Protein AF-C4K5V7-F1 (afdb_monomer_lite)

InterPro domains:
  IPR006315 Outer membrane autotransporter barrel domain [TIGR01414] (3-62)
  IPR036709 Autotransporter beta-domain superfamily [G3DSA:2.40.128.130] (1-77)

Foldseek 3Di:
DPPVCLQAPDPPDPDFDWDKDKDWDWDKDFPCDPPHGFKIKIKTKIKIWIWTWDDDPPDIDIPDIDMDIDMDMDMDGDDPDPPDD

Secondary structure (DSSP, 8-state):
--TTHHHHS-----S-EEEEEEEEEEEEEE-TTTS-TTEEEEEEEEEEEEEEEEEETTEEEEEEEEEEEEEEEEEEE--------

Structure (mmCIF, N/CA/C/O backbone):
data_AF-C4K5V7-F1
#
_entry.id   AF-C4K5V7-F1
#
loop_
_atom_site.group_PDB
_atom_site.id
_atom_site.type_symbol
_atom_site.label_atom_id
_atom_site.label_alt_id
_atom_site.label_comp_id
_atom_site.label_asym_id
_atom_site.label_entity_id
_atom_site.label_seq_id
_atom_site.pdbx_PDB_ins_code
_atom_site.Cartn_x
_atom_site.Cartn_y
_atom_site.Cartn_z
_atom_site.occupancy
_atom_site.B_iso_or_equiv
_atom_site.auth_seq_id
_atom_site.auth_comp_id
_atom_site.auth_asym_id
_atom_site.auth_atom_id
_atom_site.pdbx_PDB_model_num
ATOM 1 N N . MET A 1 1 ? 4.507 16.546 6.266 1.00 40.75 1 MET A N 1
ATOM 2 C CA . MET A 1 1 ? 3.342 15.964 6.975 1.00 40.75 1 MET A CA 1
ATOM 3 C C . MET A 1 1 ? 2.347 15.386 5.954 1.00 40.75 1 MET A C 1
ATOM 5 O O . MET A 1 1 ? 1.250 15.903 5.843 1.00 40.75 1 MET A O 1
ATOM 9 N N . ALA A 1 2 ? 2.725 14.358 5.175 1.00 47.06 2 ALA A N 1
ATOM 10 C CA . ALA A 1 2 ? 1.897 13.855 4.054 1.00 47.06 2 ALA A CA 1
ATOM 11 C C . ALA A 1 2 ? 1.776 12.314 3.956 1.00 47.06 2 ALA A C 1
ATOM 13 O O . ALA A 1 2 ? 0.826 11.811 3.370 1.00 47.06 2 ALA A O 1
ATOM 14 N N . GLN A 1 3 ? 2.663 11.539 4.596 1.00 57.59 3 GLN A N 1
ATOM 15 C CA . GLN A 1 3 ? 2.693 10.073 4.440 1.00 57.59 3 GLN A CA 1
ATOM 16 C C . GLN A 1 3 ? 1.444 9.336 4.952 1.00 57.59 3 GLN A C 1
ATOM 18 O O . GLN A 1 3 ? 1.126 8.260 4.452 1.00 57.59 3 GLN A O 1
ATOM 23 N N . ILE A 1 4 ? 0.739 9.876 5.954 1.00 53.91 4 ILE A N 1
ATOM 24 C CA . ILE A 1 4 ? -0.391 9.171 6.581 1.00 53.91 4 ILE A CA 1
ATOM 25 C C . ILE A 1 4 ? -1.699 9.357 5.803 1.00 53.91 4 ILE A C 1
ATOM 27 O O . ILE A 1 4 ? -2.442 8.393 5.639 1.00 53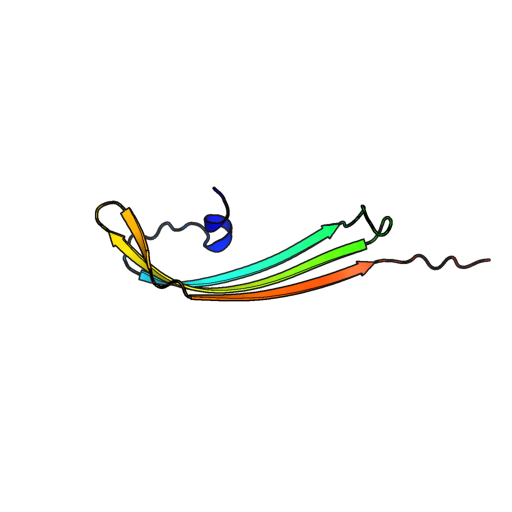.91 4 ILE A O 1
ATOM 31 N N . GLN A 1 5 ? -1.942 10.552 5.252 1.00 55.00 5 GLN A N 1
ATOM 32 C CA . GLN A 1 5 ? -3.120 10.832 4.419 1.00 55.00 5 GLN A CA 1
ATOM 33 C C . GLN A 1 5 ? -3.053 10.069 3.101 1.00 55.00 5 GLN A C 1
ATOM 35 O O . GLN A 1 5 ? -4.034 9.453 2.695 1.00 55.00 5 GLN A O 1
ATOM 40 N N . GLU A 1 6 ? -1.871 10.018 2.486 1.00 53.94 6 GLU A N 1
ATOM 41 C CA . GLU A 1 6 ? -1.655 9.195 1.300 1.00 53.94 6 GLU A CA 1
ATOM 42 C C . GLU A 1 6 ? -1.900 7.709 1.572 1.00 53.94 6 GLU A C 1
ATOM 44 O O . GLU A 1 6 ? -2.193 6.970 0.636 1.00 53.94 6 GLU A O 1
ATOM 49 N N . ARG A 1 7 ? -1.731 7.237 2.814 1.00 54.56 7 ARG A N 1
ATOM 50 C CA . ARG A 1 7 ? -1.912 5.825 3.173 1.00 54.56 7 ARG A CA 1
ATOM 51 C C . ARG A 1 7 ? -3.358 5.471 3.523 1.00 54.56 7 ARG A C 1
ATOM 53 O O . ARG A 1 7 ? -3.776 4.370 3.191 1.00 54.56 7 ARG A O 1
ATOM 60 N N . MET A 1 8 ? -4.081 6.367 4.196 1.00 55.28 8 MET A N 1
ATOM 61 C CA . MET A 1 8 ? -5.333 6.039 4.898 1.00 55.28 8 MET A CA 1
ATOM 62 C C . MET A 1 8 ? -6.568 6.804 4.389 1.00 55.28 8 MET A C 1
ATOM 64 O O . MET A 1 8 ? -7.667 6.532 4.863 1.00 55.28 8 MET A O 1
ATOM 68 N N . SER A 1 9 ? -6.430 7.732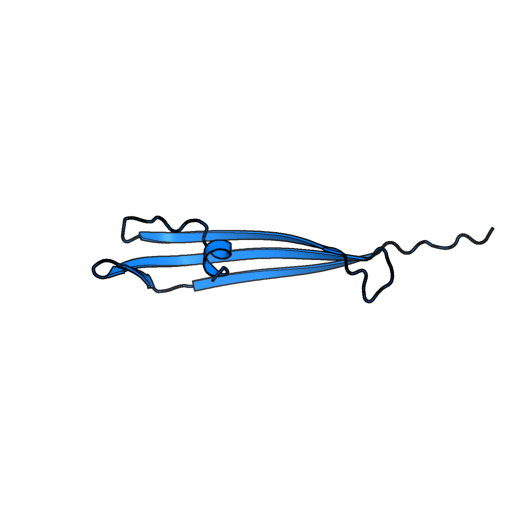 3.429 1.00 59.84 9 SER A N 1
ATOM 69 C CA . SER A 1 9 ? -7.501 8.686 3.072 1.00 59.84 9 SER A CA 1
ATOM 70 C C . SER A 1 9 ? -7.931 9.566 4.271 1.00 59.84 9 SER A C 1
ATOM 72 O O . SER A 1 9 ? -7.256 9.579 5.304 1.00 59.84 9 SER A O 1
ATOM 74 N N . GLU A 1 10 ? -8.992 10.380 4.146 1.00 58.34 10 GLU A N 1
ATOM 75 C CA . GLU A 1 10 ? -9.499 11.203 5.262 1.00 58.34 10 GLU A CA 1
ATOM 76 C C . GLU A 1 10 ? -9.902 10.337 6.471 1.00 58.34 10 GLU A C 1
ATOM 78 O O . GLU A 1 10 ? -10.920 9.651 6.464 1.00 58.34 10 GLU A O 1
ATOM 83 N N . THR A 1 11 ? -9.151 10.436 7.567 1.00 57.62 11 THR A N 1
ATOM 84 C CA . THR A 1 11 ? -9.428 9.751 8.840 1.00 57.62 11 THR A CA 1
ATOM 85 C C . THR A 1 11 ? -10.453 10.504 9.702 1.00 57.62 11 THR A C 1
ATOM 87 O O . THR A 1 11 ? -10.254 10.676 10.908 1.00 57.62 11 THR A O 1
ATOM 90 N N . ARG A 1 12 ? -11.553 11.010 9.121 1.00 52.75 12 ARG A N 1
ATOM 91 C CA . ARG A 1 12 ? -12.676 11.554 9.913 1.00 52.75 12 ARG A CA 1
ATOM 92 C C . ARG A 1 12 ? -13.501 10.395 10.483 1.00 52.75 12 ARG A C 1
ATOM 94 O O . ARG A 1 12 ? -14.593 10.109 10.009 1.00 52.75 12 ARG A O 1
ATOM 101 N N . GLN A 1 13 ? -12.985 9.732 11.513 1.00 55.81 13 GLN A N 1
ATOM 102 C CA . GLN A 1 13 ? -13.723 8.704 12.250 1.00 55.81 13 GLN A CA 1
ATOM 103 C C . GLN A 1 13 ? -14.118 9.230 13.636 1.00 55.81 13 GLN A C 1
ATOM 105 O O . GLN A 1 13 ? -13.284 9.686 14.415 1.00 55.81 13 GLN A O 1
ATOM 110 N N . ALA A 1 14 ? -15.425 9.222 13.918 1.00 52.59 14 ALA A N 1
ATOM 111 C CA . ALA A 1 14 ? -16.026 9.746 15.149 1.00 52.59 14 ALA A CA 1
ATOM 112 C C . ALA A 1 14 ? -16.197 8.684 16.256 1.00 52.59 14 ALA A C 1
ATOM 114 O O . ALA A 1 14 ? -16.739 8.983 17.324 1.00 52.59 14 ALA A O 1
ATOM 115 N N . LYS A 1 15 ? -15.774 7.440 16.010 1.00 55.62 15 LYS A N 1
ATOM 116 C CA . LYS A 1 15 ? -15.996 6.296 16.897 1.00 55.62 15 LYS A CA 1
ATOM 117 C C . LYS A 1 15 ? -14.747 5.434 17.008 1.00 55.62 15 LYS A C 1
ATOM 119 O O . LYS A 1 15 ? -13.912 5.415 16.113 1.00 55.62 15 LYS A O 1
ATOM 124 N N . THR A 1 16 ? -14.639 4.757 18.148 1.00 58.72 16 THR A N 1
ATOM 125 C CA . THR A 1 16 ? -13.650 3.704 18.351 1.00 58.72 16 THR A CA 1
ATOM 126 C C . THR A 1 16 ? -14.013 2.531 17.447 1.00 58.72 16 THR A C 1
ATOM 128 O O . THR A 1 16 ? -15.046 1.908 17.684 1.00 58.72 16 THR A O 1
ATOM 131 N N . GLU A 1 17 ? -13.229 2.270 16.405 1.00 69.31 17 GLU A N 1
ATOM 132 C CA . GLU A 1 17 ? -13.558 1.283 15.371 1.00 69.31 17 GLU A CA 1
ATOM 133 C C . GLU A 1 17 ? -12.305 0.514 14.942 1.00 69.31 17 GLU A C 1
ATOM 135 O O . GLU A 1 17 ? -11.247 1.102 14.689 1.00 69.31 17 GLU A O 1
ATOM 140 N N . ASP A 1 18 ? -12.444 -0.809 14.853 1.00 77.00 18 ASP A N 1
ATOM 141 C CA . ASP A 1 18 ? -11.507 -1.659 14.126 1.00 77.00 18 ASP A CA 1
ATOM 142 C C . ASP A 1 18 ? -11.735 -1.428 12.630 1.00 77.00 18 ASP A C 1
ATOM 144 O O . ASP A 1 18 ? -12.840 -1.616 12.119 1.00 77.00 18 ASP A O 1
ATOM 148 N N . THR A 1 19 ? -10.699 -0.982 11.926 1.00 78.12 19 THR A N 1
ATOM 149 C CA . THR A 1 19 ? -10.755 -0.632 10.507 1.00 78.12 19 THR A CA 1
ATOM 150 C C . THR A 1 19 ? -9.800 -1.515 9.717 1.00 78.12 19 THR A C 1
ATOM 152 O O . THR A 1 19 ? -8.658 -1.748 10.111 1.00 78.12 19 THR A O 1
ATOM 155 N N . VAL A 1 20 ? -10.265 -1.982 8.559 1.00 81.56 20 VAL A N 1
ATOM 156 C CA . VAL A 1 20 ? -9.422 -2.597 7.530 1.00 81.56 20 VAL A CA 1
ATOM 157 C C . VAL A 1 20 ? -9.323 -1.625 6.363 1.00 81.56 20 VAL A C 1
ATOM 159 O O . VAL A 1 20 ? -10.327 -1.045 5.950 1.00 81.56 20 VAL A O 1
ATOM 162 N N . TRP A 1 21 ? -8.123 -1.451 5.817 1.00 80.62 21 TRP A N 1
ATOM 163 C CA . TRP A 1 21 ? -7.878 -0.565 4.685 1.00 80.62 21 TRP A CA 1
ATOM 164 C C . TRP A 1 21 ? -7.024 -1.234 3.610 1.00 80.62 21 TRP A C 1
ATOM 166 O O . TRP A 1 21 ? -6.208 -2.121 3.873 1.00 80.62 21 TRP A O 1
ATOM 176 N N . VAL A 1 22 ? -7.223 -0.778 2.373 1.00 83.88 22 VAL A N 1
ATOM 177 C CA . VAL A 1 22 ? -6.480 -1.215 1.190 1.00 83.88 22 VAL A CA 1
ATOM 178 C C . VAL A 1 22 ? -6.026 0.018 0.418 1.00 83.88 22 VAL A C 1
ATOM 180 O O . VAL A 1 22 ? -6.832 0.900 0.128 1.00 83.88 22 VAL A O 1
ATOM 183 N N . LYS A 1 23 ? -4.746 0.064 0.047 1.00 84.81 23 LYS A N 1
ATOM 184 C CA . LYS A 1 23 ? -4.180 1.070 -0.855 1.00 84.81 23 LYS A CA 1
ATOM 185 C C . LYS A 1 23 ? -3.592 0.393 -2.085 1.00 84.81 23 LYS A C 1
ATOM 187 O O . LYS A 1 23 ? -2.729 -0.474 -1.970 1.00 84.81 23 LYS A O 1
ATOM 192 N N . VAL A 1 24 ? -4.020 0.850 -3.257 1.00 86.50 24 VAL A N 1
ATOM 193 C CA . VAL A 1 24 ? -3.455 0.459 -4.552 1.00 86.50 24 VAL A CA 1
ATOM 194 C C . VAL A 1 24 ? -2.580 1.600 -5.067 1.00 86.50 24 VAL A C 1
ATOM 196 O O . VAL A 1 24 ? -2.996 2.756 -5.069 1.00 86.50 24 VAL A O 1
ATOM 199 N N . MET A 1 25 ? -1.367 1.276 -5.501 1.00 86.62 25 MET A N 1
ATOM 200 C CA . MET A 1 25 ? -0.421 2.189 -6.137 1.00 86.62 25 MET A CA 1
ATOM 201 C C . MET A 1 25 ? -0.210 1.745 -7.586 1.00 86.62 25 MET A C 1
ATOM 203 O O . MET A 1 25 ? 0.097 0.579 -7.837 1.00 86.62 25 MET A O 1
ATOM 207 N N . ASN A 1 26 ? -0.358 2.669 -8.534 1.00 88.12 26 ASN A N 1
ATOM 208 C CA . ASN A 1 26 ? 0.006 2.469 -9.936 1.00 88.12 26 ASN A CA 1
ATOM 209 C C . ASN A 1 26 ? 0.668 3.748 -10.442 1.00 88.12 26 ASN A C 1
ATOM 211 O O . ASN A 1 26 ? -0.013 4.722 -10.753 1.00 88.12 26 ASN A O 1
ATOM 215 N N . GLU A 1 27 ? 1.994 3.755 -10.470 1.00 85.31 27 GLU A N 1
ATOM 216 C CA . GLU A 1 27 ? 2.772 4.922 -10.864 1.00 85.31 27 GLU A CA 1
ATOM 217 C C . GLU A 1 27 ? 3.636 4.614 -12.080 1.00 85.31 27 GLU A C 1
ATOM 219 O O . GLU A 1 27 ? 4.180 3.515 -12.241 1.00 85.31 27 GLU A O 1
ATOM 224 N N . ARG A 1 28 ? 3.785 5.624 -12.935 1.00 83.62 28 ARG A N 1
ATOM 225 C CA . ARG A 1 28 ? 4.658 5.594 -14.101 1.00 83.62 28 ARG A CA 1
ATOM 226 C C . ARG A 1 28 ? 5.589 6.795 -14.038 1.00 83.62 28 ARG A C 1
ATOM 228 O O . ARG A 1 28 ? 5.122 7.928 -14.007 1.00 83.62 28 ARG A O 1
ATOM 235 N N . HIS A 1 29 ? 6.888 6.529 -14.073 1.00 82.12 29 HIS A N 1
ATOM 236 C CA . HIS A 1 29 ? 7.938 7.542 -14.017 1.00 82.12 29 HIS A CA 1
ATOM 237 C C . HIS A 1 29 ? 8.794 7.489 -15.279 1.00 82.12 29 HIS A C 1
ATOM 239 O O . HIS A 1 29 ? 9.186 6.409 -15.734 1.00 82.12 29 HIS A O 1
ATOM 245 N N . ASN A 1 30 ? 9.108 8.655 -15.840 1.00 76.56 30 ASN A N 1
ATOM 246 C CA . ASN A 1 30 ? 10.017 8.769 -16.980 1.00 76.56 30 ASN A CA 1
ATOM 247 C C . ASN A 1 30 ? 11.436 8.747 -16.429 1.00 76.56 30 ASN A C 1
ATOM 249 O O . ASN A 1 30 ? 11.835 9.681 -15.733 1.00 76.56 30 ASN A O 1
ATOM 253 N N . ILE A 1 31 ? 12.220 7.721 -16.753 1.00 72.69 31 ILE A N 1
ATOM 254 C CA . ILE A 1 31 ? 13.638 7.711 -16.383 1.00 72.69 31 ILE A CA 1
ATOM 255 C C . ILE A 1 31 ? 14.435 8.235 -17.579 1.00 72.69 31 ILE A C 1
ATOM 257 O O . ILE A 1 31 ? 15.060 7.473 -18.306 1.00 72.69 31 ILE A O 1
ATOM 261 N N . SER A 1 32 ? 14.404 9.553 -17.791 1.00 63.78 32 SER A N 1
ATOM 262 C CA . SER A 1 32 ? 15.185 10.211 -18.856 1.00 63.78 32 SER A CA 1
ATOM 263 C C . SER A 1 32 ? 16.693 10.257 -18.533 1.00 63.78 32 SER A C 1
ATOM 265 O O . SER A 1 32 ? 17.527 10.321 -19.427 1.00 63.78 32 SER A O 1
ATOM 267 N N . GLN A 1 33 ? 17.086 10.139 -17.258 1.00 58.22 33 GLN A N 1
ATOM 268 C CA . GLN A 1 33 ? 18.424 10.568 -16.826 1.00 58.22 33 GLN A CA 1
ATOM 269 C C . GLN A 1 33 ? 19.536 9.498 -16.804 1.00 58.22 33 GLN A C 1
ATOM 271 O O . GLN A 1 33 ? 20.682 9.857 -16.551 1.00 58.22 33 GLN A O 1
ATOM 276 N N . LYS A 1 34 ?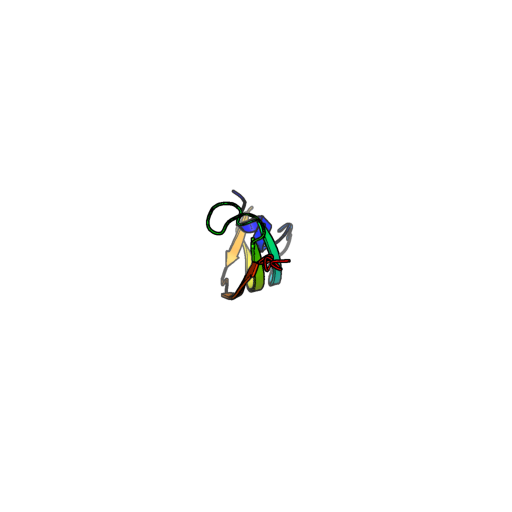 19.267 8.204 -17.051 1.00 55.84 34 LYS A N 1
ATOM 277 C CA . LYS A 1 34 ? 20.324 7.157 -16.996 1.00 55.84 34 LYS A CA 1
ATOM 278 C C . LYS A 1 34 ? 20.387 6.168 -18.165 1.00 55.84 34 LYS A C 1
ATOM 280 O O . LYS A 1 34 ? 21.374 5.447 -18.256 1.00 55.84 34 LYS A O 1
ATOM 285 N N . ALA A 1 35 ? 19.392 6.124 -19.051 1.00 54.41 35 ALA A N 1
ATOM 286 C CA . ALA A 1 35 ? 19.317 5.103 -20.106 1.00 54.41 35 ALA A CA 1
ATOM 287 C C . ALA A 1 35 ? 19.143 5.668 -21.531 1.00 54.41 35 ALA A C 1
ATOM 289 O O . ALA A 1 35 ? 19.008 4.899 -22.480 1.00 54.41 35 ALA A O 1
ATOM 290 N N . GLY A 1 36 ? 19.185 6.995 -21.697 1.00 55.53 36 GLY A N 1
ATOM 291 C CA . GLY A 1 36 ? 18.740 7.660 -22.923 1.00 55.53 36 GLY A CA 1
ATOM 292 C C . GLY A 1 36 ? 17.220 7.835 -22.940 1.00 55.53 36 GLY A C 1
ATOM 293 O O . GLY A 1 36 ? 16.495 7.203 -22.169 1.00 55.53 36 GLY A O 1
ATOM 294 N N . ASP A 1 37 ? 16.726 8.735 -23.783 1.00 66.62 37 ASP A N 1
ATOM 295 C CA . ASP A 1 37 ? 15.292 8.998 -23.891 1.00 66.62 37 ASP A CA 1
ATOM 296 C C . ASP A 1 37 ? 14.516 7.737 -24.316 1.00 66.62 37 ASP A C 1
ATOM 298 O O . ASP A 1 37 ? 14.944 6.990 -25.196 1.00 66.62 37 ASP A O 1
ATOM 302 N N . GLY A 1 38 ? 13.355 7.500 -23.692 1.00 70.12 38 GLY A N 1
ATOM 303 C CA . GLY A 1 38 ? 12.436 6.414 -24.069 1.00 70.12 38 GLY A CA 1
ATOM 304 C C . GLY A 1 38 ? 12.272 5.264 -23.067 1.00 70.12 38 GLY A C 1
ATOM 305 O O . GLY A 1 38 ? 11.587 4.290 -23.393 1.00 70.12 38 GLY A O 1
ATOM 306 N N . TYR A 1 39 ? 12.841 5.366 -21.860 1.00 72.50 39 TYR A N 1
ATOM 307 C CA . TYR A 1 39 ? 12.639 4.397 -20.774 1.00 72.50 39 TYR A CA 1
ATOM 308 C C . TYR A 1 39 ? 11.599 4.858 -19.748 1.00 72.50 39 TYR A C 1
ATOM 310 O O . TYR A 1 39 ? 11.541 6.023 -19.346 1.00 72.50 39 TYR A O 1
ATOM 318 N N . TRP A 1 40 ? 10.804 3.898 -19.281 1.00 77.44 40 TRP A N 1
ATOM 319 C CA . TRP A 1 40 ? 9.738 4.093 -18.305 1.00 77.44 40 TRP A CA 1
ATOM 320 C C . TRP A 1 40 ? 9.906 3.101 -17.159 1.00 77.44 40 TRP A C 1
ATOM 322 O O . TRP A 1 40 ? 10.085 1.902 -17.389 1.00 77.44 40 TRP A O 1
ATOM 332 N N . LEU A 1 41 ? 9.800 3.604 -15.934 1.00 82.62 41 LEU A N 1
ATOM 333 C CA . LEU A 1 41 ? 9.606 2.797 -14.739 1.00 82.62 41 LEU A CA 1
ATOM 334 C C . LEU A 1 41 ? 8.122 2.722 -14.441 1.00 82.62 41 LEU A C 1
ATOM 336 O O . LEU A 1 41 ? 7.440 3.745 -14.389 1.00 82.62 41 LEU A O 1
ATOM 340 N N . ARG A 1 42 ? 7.639 1.511 -14.198 1.00 84.00 42 ARG A N 1
ATOM 341 C CA . ARG A 1 42 ? 6.314 1.281 -13.641 1.00 84.00 42 AR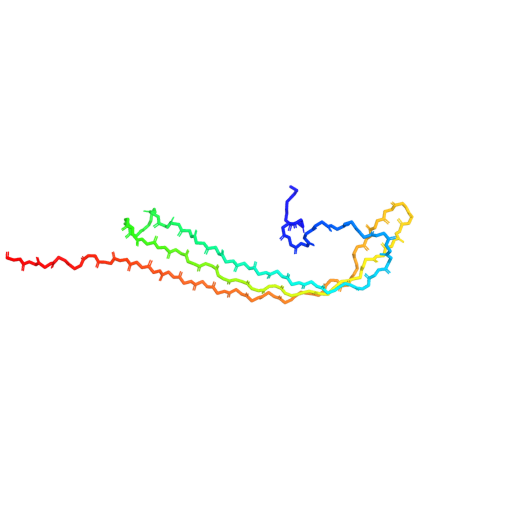G A CA 1
ATOM 342 C C . ARG A 1 42 ? 6.461 0.701 -12.244 1.00 84.00 42 ARG A C 1
ATOM 344 O O . ARG A 1 42 ? 7.162 -0.295 -12.065 1.00 84.00 42 ARG A O 1
ATOM 351 N N . LEU A 1 43 ? 5.799 1.328 -11.282 1.00 84.44 43 LEU A N 1
ATOM 352 C CA . LEU A 1 43 ? 5.689 0.861 -9.907 1.00 84.44 43 LEU A CA 1
ATOM 353 C C . LEU A 1 43 ? 4.234 0.471 -9.668 1.00 84.44 43 LEU A C 1
ATOM 355 O O . LEU A 1 43 ? 3.333 1.297 -9.816 1.00 84.44 43 LEU A O 1
ATOM 359 N N . ASN A 1 44 ? 4.000 -0.791 -9.322 1.00 86.94 44 ASN A N 1
ATOM 360 C CA . ASN A 1 44 ? 2.689 -1.248 -8.879 1.00 86.94 44 ASN A CA 1
ATOM 361 C C . ASN A 1 44 ? 2.813 -1.743 -7.441 1.00 86.94 44 ASN A C 1
ATOM 363 O O . ASN A 1 44 ? 3.745 -2.480 -7.113 1.00 86.94 44 ASN A O 1
ATOM 367 N N . GLY A 1 45 ? 1.872 -1.362 -6.589 1.00 85.75 45 GLY A N 1
ATOM 368 C CA . GLY A 1 45 ? 1.875 -1.757 -5.189 1.00 85.75 45 GLY A CA 1
ATOM 369 C C . GLY A 1 45 ? 0.474 -2.010 -4.664 1.00 85.75 45 GLY A C 1
ATOM 370 O O . GLY A 1 45 ? -0.480 -1.346 -5.066 1.00 85.75 45 GLY A O 1
ATOM 371 N N . LEU A 1 46 ? 0.370 -2.961 -3.747 1.00 85.94 46 LEU A N 1
ATOM 372 C CA . LEU A 1 46 ? -0.813 -3.206 -2.940 1.00 85.94 46 LEU A CA 1
ATOM 373 C C . LEU A 1 46 ? -0.385 -3.202 -1.474 1.00 85.94 46 LEU A C 1
ATOM 375 O O . LEU A 1 46 ? 0.508 -3.953 -1.078 1.00 85.94 46 LEU A O 1
ATOM 379 N N . SER A 1 47 ? -1.044 -2.374 -0.676 1.00 84.25 47 SER A N 1
ATOM 380 C CA . SER A 1 47 ? -0.891 -2.367 0.773 1.00 84.25 47 SER A CA 1
ATOM 381 C C . SER A 1 47 ? -2.232 -2.681 1.405 1.00 84.25 47 SER A C 1
ATOM 383 O O . SER A 1 47 ? -3.231 -2.044 1.079 1.00 84.25 47 SER A O 1
ATOM 385 N N . VAL A 1 48 ? -2.245 -3.641 2.316 1.00 85.12 48 VAL A N 1
ATOM 386 C CA . VAL A 1 48 ? -3.415 -3.979 3.125 1.00 85.12 48 VAL A CA 1
ATOM 387 C C . VAL A 1 48 ? -3.046 -3.846 4.590 1.00 85.12 48 VAL A C 1
ATOM 389 O O . VAL A 1 48 ? -1.930 -4.189 4.988 1.00 85.12 48 VAL A O 1
ATOM 392 N N . GLY A 1 49 ? -3.964 -3.331 5.393 1.00 84.81 49 GLY A N 1
ATOM 393 C CA . GLY A 1 49 ? -3.732 -3.162 6.815 1.00 84.81 49 GLY A CA 1
ATOM 394 C C . GLY A 1 49 ? -5.005 -3.260 7.627 1.00 84.81 49 GLY A C 1
ATOM 395 O O . GLY A 1 49 ? -6.106 -3.069 7.116 1.00 84.81 49 GLY A O 1
ATOM 396 N N . ALA A 1 50 ? -4.817 -3.574 8.900 1.00 84.06 50 ALA A N 1
ATOM 397 C CA . ALA A 1 50 ? -5.853 -3.517 9.911 1.00 84.06 50 ALA A CA 1
ATOM 398 C C . ALA A 1 50 ? -5.314 -2.738 11.110 1.00 84.06 50 ALA A C 1
ATOM 400 O O . ALA A 1 50 ? -4.171 -2.949 11.540 1.00 84.06 50 ALA A O 1
ATOM 401 N N . ASP A 1 51 ? -6.122 -1.825 11.628 1.00 83.75 51 ASP A N 1
ATOM 402 C CA . ASP A 1 51 ? -5.812 -1.068 12.827 1.00 83.75 51 ASP A CA 1
ATOM 403 C C . ASP A 1 51 ? -7.071 -0.741 13.632 1.00 83.75 51 ASP A C 1
ATOM 405 O O . ASP A 1 51 ? -8.192 -0.807 13.140 1.00 83.75 51 ASP A O 1
ATOM 409 N N . CYS A 1 52 ? -6.875 -0.448 14.915 1.00 81.56 52 CYS A N 1
ATOM 410 C CA . CYS A 1 52 ? -7.941 -0.035 15.813 1.00 81.56 52 CYS A CA 1
ATOM 411 C C . CYS A 1 52 ? -7.745 1.440 16.139 1.00 81.56 52 CYS A C 1
ATOM 413 O O . CYS A 1 52 ? -6.700 1.822 16.678 1.00 81.56 52 CYS A O 1
ATOM 415 N N . THR A 1 53 ? -8.731 2.280 15.846 1.00 79.38 53 THR A N 1
ATOM 416 C CA . THR A 1 53 ? -8.720 3.670 16.307 1.00 79.38 53 THR A CA 1
ATOM 417 C C . THR A 1 53 ? -9.464 3.740 17.629 1.00 79.38 53 THR A C 1
ATOM 419 O O . THR A 1 53 ? -10.631 3.387 17.687 1.00 79.38 53 THR A O 1
ATOM 422 N N . ILE A 1 54 ? -8.814 4.209 18.694 1.00 78.56 54 ILE A N 1
ATOM 423 C CA . ILE A 1 54 ? -9.419 4.436 20.011 1.00 78.56 54 ILE A CA 1
ATOM 424 C C . ILE A 1 54 ? -9.476 5.933 20.316 1.00 78.56 54 ILE A C 1
ATOM 426 O O . ILE A 1 54 ? -8.546 6.685 20.018 1.00 78.56 54 ILE A O 1
ATOM 430 N N . ARG A 1 55 ? -10.559 6.389 20.948 1.00 75.56 55 ARG A N 1
ATOM 431 C CA . ARG A 1 55 ? -10.644 7.762 21.462 1.00 75.56 55 ARG A CA 1
ATOM 432 C C . ARG A 1 55 ? -9.983 7.858 22.839 1.00 75.56 55 ARG A C 1
ATOM 434 O O . ARG A 1 55 ? -10.430 7.217 23.786 1.00 75.56 55 ARG A O 1
ATOM 441 N N . LEU A 1 56 ? -8.957 8.697 22.961 1.00 76.19 56 LEU A N 1
ATOM 442 C CA . LEU A 1 56 ? -8.275 9.006 24.219 1.00 76.19 56 LEU A CA 1
ATOM 443 C C . LEU A 1 56 ? -8.499 10.486 24.559 1.00 76.19 56 LEU A C 1
ATOM 445 O O . LEU A 1 56 ? -7.891 11.392 23.986 1.00 76.19 56 LEU A O 1
ATOM 449 N N . GLY A 1 57 ? -9.428 10.745 25.482 1.00 78.25 57 GLY A N 1
ATOM 450 C CA . GLY A 1 57 ? -9.831 12.104 25.851 1.00 78.25 57 GLY A CA 1
ATOM 451 C C . GLY A 1 57 ? -10.457 12.871 24.677 1.00 78.25 57 GLY A C 1
ATOM 452 O O . GLY A 1 57 ? -11.501 12.483 24.141 1.00 78.25 57 GLY A O 1
ATOM 453 N N . ARG A 1 58 ? -9.833 13.992 24.282 1.00 78.00 58 ARG A N 1
ATOM 454 C CA . ARG A 1 58 ? -10.251 14.800 23.117 1.00 78.00 58 ARG A CA 1
ATOM 455 C C . ARG A 1 58 ? -9.588 14.377 21.797 1.00 78.00 58 ARG A C 1
ATOM 457 O O . ARG A 1 58 ? -9.948 14.934 20.765 1.00 78.00 58 ARG A O 1
ATOM 464 N N . GLY A 1 59 ? -8.648 13.430 21.821 1.00 71.50 59 GLY A N 1
ATOM 465 C CA . GLY A 1 59 ? -7.927 12.954 20.639 1.00 71.50 59 GLY A CA 1
ATOM 466 C C . GLY A 1 59 ? -8.304 11.529 20.231 1.00 71.50 59 GLY A C 1
ATOM 467 O O . GLY A 1 59 ? -8.916 10.786 21.000 1.00 71.50 59 GLY A O 1
ATOM 468 N N . TYR A 1 60 ? -7.901 11.147 19.021 1.00 73.56 60 TYR A N 1
ATOM 469 C CA . TYR A 1 60 ? -7.956 9.771 18.525 1.00 73.56 60 TYR A CA 1
ATOM 470 C C . TYR A 1 60 ? -6.534 9.215 18.419 1.00 73.56 60 TYR A C 1
ATOM 472 O O . TYR A 1 60 ? -5.598 9.939 18.079 1.00 73.56 60 TYR A O 1
ATOM 480 N N . THR A 1 61 ? -6.357 7.939 18.739 1.00 74.62 61 THR A N 1
ATOM 481 C CA . THR A 1 61 ? -5.074 7.233 18.667 1.00 74.62 61 THR A CA 1
ATOM 482 C C . THR A 1 61 ? -5.279 5.888 17.996 1.00 74.62 61 THR A C 1
ATOM 484 O O . THR A 1 61 ? -6.182 5.144 18.361 1.00 74.62 61 THR A O 1
ATOM 487 N N . THR A 1 62 ? -4.425 5.562 17.033 1.00 73.19 62 THR A N 1
ATOM 488 C CA . THR A 1 62 ? -4.442 4.272 16.338 1.00 73.19 62 THR A CA 1
ATOM 489 C C . THR A 1 62 ? -3.531 3.277 17.067 1.00 73.19 62 THR A C 1
ATOM 491 O O . THR A 1 62 ? -2.387 3.604 17.386 1.00 73.19 62 THR A O 1
ATOM 494 N N . ARG A 1 63 ? -4.022 2.066 17.352 1.00 70.31 63 ARG A N 1
ATOM 495 C CA . ARG A 1 63 ? -3.311 0.983 18.053 1.00 70.31 63 ARG A CA 1
ATOM 496 C C . ARG A 1 63 ? -3.348 -0.306 17.221 1.00 70.31 63 ARG A C 1
ATOM 498 O O . ARG A 1 63 ? -4.320 -0.573 16.525 1.00 70.31 63 ARG A O 1
ATOM 505 N N . GLY A 1 64 ? -2.297 -1.126 17.336 1.00 60.28 64 GLY A N 1
ATOM 506 C CA . GLY A 1 64 ? -2.282 -2.494 16.795 1.00 60.28 64 GLY A CA 1
ATOM 507 C C . GLY A 1 64 ? -2.106 -2.591 15.277 1.00 60.28 64 GLY A C 1
ATOM 508 O O . GLY A 1 64 ? -2.567 -3.554 14.676 1.00 60.28 64 GLY A O 1
ATOM 509 N N . SER A 1 65 ? -1.453 -1.608 14.654 1.00 65.31 65 SER A N 1
ATOM 510 C CA . SER A 1 65 ? -1.310 -1.549 13.200 1.00 65.31 65 SER A CA 1
ATOM 511 C C . SER A 1 65 ? -0.490 -2.721 12.659 1.00 65.31 65 SER A C 1
ATOM 513 O O . SER A 1 65 ? 0.725 -2.778 12.848 1.00 65.31 65 SER A O 1
ATOM 515 N N . SER A 1 66 ? -1.154 -3.627 11.946 1.00 69.38 66 SER A N 1
ATOM 516 C CA . SER A 1 66 ? -0.502 -4.648 11.123 1.00 69.38 66 SER A CA 1
ATOM 517 C C . SER A 1 66 ? -0.719 -4.293 9.660 1.00 69.38 66 SER A C 1
ATOM 519 O O . SER A 1 66 ? -1.846 -4.011 9.256 1.00 69.38 66 SER A O 1
ATOM 521 N N . SER A 1 67 ? 0.347 -4.287 8.860 1.00 76.94 67 SER A N 1
ATOM 522 C CA . SER A 1 67 ? 0.247 -4.023 7.423 1.00 76.94 67 SER A CA 1
ATOM 523 C C . SER A 1 67 ? 1.125 -4.969 6.621 1.00 76.94 67 SER A C 1
ATOM 525 O O . SER A 1 67 ? 2.299 -5.140 6.949 1.00 76.94 67 SER A O 1
ATOM 527 N N . LEU A 1 68 ? 0.573 -5.508 5.537 1.00 80.31 68 LEU A N 1
ATOM 528 C CA . LEU A 1 68 ? 1.315 -6.210 4.499 1.00 80.31 68 LEU A CA 1
ATOM 529 C C . LEU A 1 68 ? 1.440 -5.289 3.285 1.00 80.31 68 LEU A C 1
ATOM 531 O O . LEU A 1 68 ? 0.452 -4.720 2.821 1.00 80.31 68 LEU A O 1
ATOM 535 N N . ILE A 1 69 ? 2.662 -5.155 2.776 1.00 83.56 69 ILE A N 1
ATOM 536 C CA . ILE A 1 69 ? 2.975 -4.333 1.609 1.00 83.56 69 ILE A CA 1
ATOM 537 C C . ILE A 1 69 ? 3.625 -5.239 0.571 1.00 83.56 69 ILE A C 1
ATOM 539 O O . ILE A 1 69 ? 4.656 -5.853 0.838 1.00 83.56 69 ILE A O 1
ATOM 543 N N . VAL A 1 70 ? 3.027 -5.301 -0.615 1.00 82.56 70 VAL A N 1
ATOM 544 C CA . VAL A 1 70 ? 3.578 -6.006 -1.772 1.00 82.56 70 VAL A CA 1
ATOM 545 C C . VAL A 1 70 ? 3.793 -4.986 -2.877 1.00 82.56 70 VAL A C 1
ATOM 547 O O . VAL A 1 70 ? 2.851 -4.330 -3.320 1.00 82.56 70 VAL A O 1
ATOM 550 N N . THR A 1 71 ? 5.036 -4.843 -3.329 1.00 80.81 71 THR A N 1
ATOM 551 C CA . THR A 1 71 ? 5.400 -3.947 -4.428 1.00 80.81 71 THR A CA 1
ATOM 552 C C . THR A 1 71 ? 6.111 -4.714 -5.530 1.00 80.81 71 THR A C 1
ATOM 554 O O . THR A 1 71 ? 6.862 -5.657 -5.293 1.00 80.81 71 THR A O 1
ATOM 557 N N . THR A 1 72 ? 5.859 -4.299 -6.764 1.00 81.19 72 THR A N 1
ATOM 558 C CA . THR A 1 72 ? 6.552 -4.778 -7.957 1.00 81.19 72 THR A CA 1
ATOM 559 C C . THR A 1 72 ? 7.023 -3.576 -8.757 1.00 81.19 72 THR A C 1
ATOM 561 O O . THR A 1 72 ? 6.358 -2.537 -8.809 1.00 81.19 72 THR A O 1
ATOM 564 N N . SER A 1 73 ? 8.187 -3.712 -9.383 1.00 81.12 73 SER A N 1
ATOM 565 C CA . SER A 1 73 ? 8.724 -2.699 -10.283 1.00 81.12 73 SER A CA 1
ATOM 566 C C . SER A 1 73 ? 9.106 -3.343 -11.606 1.00 81.12 73 SER A C 1
ATOM 568 O O . SER A 1 73 ? 9.573 -4.481 -11.643 1.00 81.12 73 SER A O 1
ATOM 570 N N . SER A 1 74 ? 8.877 -2.626 -12.700 1.00 81.31 74 SER A N 1
ATOM 571 C CA . SER A 1 74 ? 9.297 -3.047 -14.034 1.00 81.31 74 SER A CA 1
ATOM 572 C C . SER A 1 74 ? 9.849 -1.855 -14.798 1.00 81.31 74 SER A C 1
ATOM 574 O O . SER A 1 74 ? 9.247 -0.778 -14.774 1.00 81.31 74 SER A O 1
ATOM 576 N N . ILE A 1 75 ? 10.952 -2.059 -15.511 1.00 80.75 75 ILE A N 1
ATOM 577 C CA . ILE A 1 75 ? 11.528 -1.070 -16.422 1.00 80.75 75 ILE A CA 1
ATOM 578 C C . ILE A 1 75 ? 11.279 -1.550 -17.850 1.00 80.75 75 ILE A C 1
ATOM 580 O O . ILE A 1 75 ? 11.558 -2.699 -18.180 1.00 80.75 75 ILE A O 1
ATOM 584 N N . SER A 1 76 ? 10.762 -0.665 -18.696 1.00 76.25 76 SER A N 1
ATOM 585 C CA . SER A 1 76 ? 10.556 -0.923 -20.125 1.00 76.25 76 SER A CA 1
ATOM 586 C C . SER A 1 76 ? 11.143 0.217 -20.950 1.00 76.25 76 SER A C 1
ATOM 588 O O . SER A 1 76 ? 11.008 1.374 -20.554 1.00 76.25 76 SER A O 1
ATOM 590 N N . GLY A 1 77 ? 11.755 -0.089 -22.093 1.00 72.44 77 GLY A N 1
ATOM 591 C CA . GLY A 1 77 ? 12.306 0.909 -23.010 1.00 72.44 77 GLY A CA 1
ATOM 592 C C . GLY A 1 77 ? 12.066 0.543 -24.469 1.00 72.44 77 GLY A C 1
ATOM 593 O O . GLY A 1 77 ? 11.986 -0.636 -24.812 1.00 72.44 77 GLY A O 1
ATOM 594 N N . VAL A 1 78 ? 11.947 1.556 -25.327 1.00 66.31 78 VAL A N 1
ATOM 595 C CA . VAL A 1 78 ? 11.852 1.376 -26.782 1.00 66.31 78 VAL A CA 1
ATOM 596 C C . VAL A 1 78 ? 13.235 1.601 -27.382 1.00 66.31 78 VAL A C 1
ATOM 598 O O . VAL 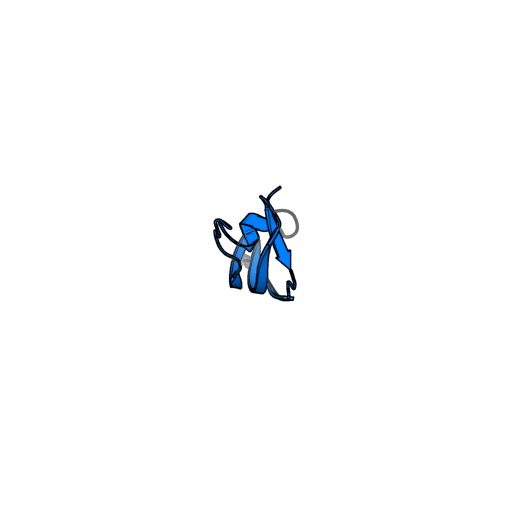A 1 78 ? 13.681 2.738 -27.517 1.00 66.31 78 VAL A O 1
ATOM 601 N N . LYS A 1 79 ? 13.927 0.524 -27.765 1.00 63.34 79 LYS A N 1
ATOM 602 C CA . LYS A 1 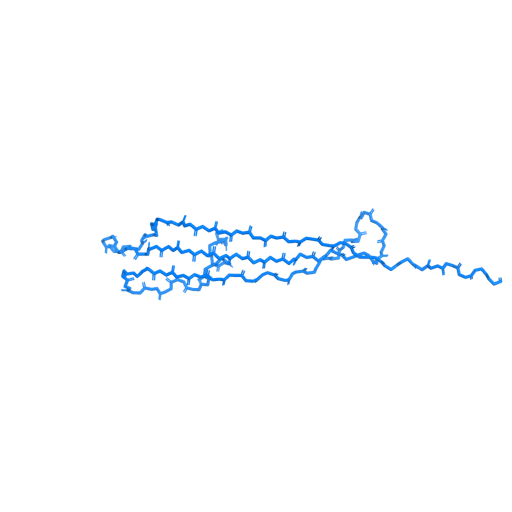79 ? 15.151 0.636 -28.564 1.00 63.34 79 LYS A CA 1
ATOM 603 C C . LYS A 1 79 ? 14.741 0.762 -30.030 1.00 63.34 79 LYS A C 1
ATOM 605 O O . LYS A 1 79 ? 14.200 -0.187 -30.593 1.00 63.34 79 LYS A O 1
ATOM 610 N N . ARG A 1 80 ? 14.986 1.916 -30.661 1.00 59.88 80 ARG A N 1
ATOM 611 C CA . ARG A 1 80 ? 14.928 1.997 -32.128 1.00 59.88 80 ARG A CA 1
ATOM 612 C C . ARG A 1 80 ? 16.032 1.093 -32.674 1.00 59.88 80 ARG A C 1
ATOM 614 O O . ARG A 1 80 ? 17.210 1.366 -32.463 1.00 59.88 80 ARG A O 1
ATOM 621 N N . LEU A 1 81 ? 15.647 0.001 -33.326 1.00 56.97 81 LEU A N 1
ATOM 622 C CA . LEU A 1 81 ? 16.555 -0.733 -34.198 1.00 56.97 81 LEU A CA 1
ATOM 623 C C . LEU A 1 81 ? 16.804 0.177 -35.400 1.00 56.97 81 LEU A C 1
ATOM 625 O O . LEU A 1 81 ? 15.863 0.516 -36.116 1.00 56.97 81 LEU A O 1
ATOM 629 N N . ALA A 1 82 ? 18.041 0.641 -35.564 1.00 58.22 82 ALA A N 1
ATOM 630 C CA . ALA A 1 82 ? 18.448 1.262 -36.811 1.00 58.22 82 ALA A CA 1
ATOM 631 C C . ALA A 1 82 ? 18.341 0.178 -37.888 1.00 58.22 82 ALA A C 1
ATOM 633 O O . ALA A 1 82 ? 19.089 -0.796 -37.868 1.00 58.22 82 ALA A O 1
ATOM 634 N N . VAL A 1 83 ? 17.342 0.297 -38.759 1.00 57.09 83 VAL A N 1
ATOM 635 C CA . VAL A 1 83 ? 17.322 -0.447 -40.015 1.00 57.09 83 VAL A CA 1
ATOM 636 C C . VAL A 1 83 ? 18.304 0.297 -40.909 1.00 57.09 83 VAL A C 1
ATOM 638 O O . VAL A 1 83 ? 17.992 1.386 -41.382 1.00 57.09 83 VAL A O 1
ATOM 641 N N . GLU A 1 84 ? 19.523 -0.226 -41.028 1.00 47.91 84 GLU A N 1
ATOM 642 C CA . GLU A 1 84 ? 20.462 0.225 -42.055 1.00 47.91 84 GLU A CA 1
ATOM 643 C C . GLU A 1 84 ? 19.844 -0.110 -43.421 1.00 47.91 84 GLU A C 1
ATOM 645 O O . GLU A 1 84 ? 19.502 -1.265 -43.683 1.00 47.91 84 GLU A O 1
ATOM 650 N N . THR A 1 85 ? 19.617 0.919 -44.238 1.00 55.66 85 THR A N 1
ATOM 651 C CA . THR A 1 85 ? 19.174 0.826 -45.640 1.00 55.66 85 THR A CA 1
ATOM 652 C C . THR A 1 85 ? 20.330 1.099 -46.572 1.00 55.66 85 THR A C 1
ATOM 654 O O . THR A 1 85 ? 21.043 2.091 -46.285 1.00 55.66 85 THR A O 1
#

Sequence (85 aa):
MAQIQERMSETRQAKTEDTVWVKVMNERHNISQKAGDGYWLRLNGLSVGADCTIRLGRGYTTRGSSSLIVTTSSISGVKRLAVET

Radius of gyration: 20.65 Å; chains: 1; bounding box: 36×22×72 Å

Organism: Hamiltonella defensa subsp. Acyrthosiphon pisum (strain 5AT) (NCBI:txid572265)

pLDDT: mean 71.07, std 12.3, range [40.75, 88.12]